Protein AF-R7G782-F1 (afdb_monomer)

Solvent-accessible surface area (backbone atoms only — not comparable to full-atom values): 5353 Å² total; per-residue (Å²): 130,93,84,49,75,69,57,59,51,52,49,50,50,50,41,70,73,61,31,66,68,54,52,54,51,47,39,55,49,36,50,49,51,34,50,50,42,52,54,40,41,77,72,70,48,92,50,66,67,59,42,55,50,30,50,50,50,37,52,52,36,50,54,43,49,31,60,78,69,66,58,49,71,66,61,54,49,54,53,49,52,51,55,51,50,56,49,50,53,52,60,70,69,70,117

Nearest PDB structures (foldseek):
  7bgn-assembly3_E  TM=6.746E-01  e=1.466E-01  Medicago truncatula
  7bgn-assembly2_C  TM=6.639E-01  e=1.300E-01  Medicago truncatula
  6x89-assembly1_4L  TM=4.076E-01  e=5.727E+00  Vigna radiata

pLDDT: mean 94.23, std 10.52, range [50.19, 98.75]

Sequence (95 aa):
MIRTTNVMEVLKQAIEMYGKENQSMMVLEEMAELQKEVCKSLRGNNNHDEIVEEIADVLIMIEQLKIMHDVKYRELNEMFNFKINRLKERLDSSD

Mean predicted aligned error: 4.12 Å

Structure (mmCIF, N/CA/C/O backbone):
data_AF-R7G782-F1
#
_entry.id   AF-R7G782-F1
#
loop_
_atom_site.group_PDB
_atom_site.id
_atom_site.type_symbol
_atom_site.label_atom_id
_atom_site.label_alt_id
_atom_site.label_comp_id
_atom_site.label_asym_id
_atom_site.label_entity_id
_atom_site.label_seq_id
_atom_site.pdbx_PDB_ins_code
_atom_site.Cartn_x
_atom_site.Cartn_y
_atom_site.Cartn_z
_atom_site.occupancy
_atom_site.B_iso_or_equiv
_atom_site.auth_seq_id
_atom_site.auth_comp_id
_atom_site.auth_asym_id
_atom_site.auth_atom_id
_atom_site.pdbx_PDB_model_num
ATOM 1 N N . MET A 1 1 ? -12.199 -0.946 -6.858 1.00 56.62 1 MET A N 1
ATOM 2 C CA . MET A 1 1 ? -12.345 -1.217 -5.411 1.00 56.62 1 MET A CA 1
ATOM 3 C C . MET A 1 1 ? -13.202 -2.460 -5.276 1.00 56.62 1 MET A C 1
ATOM 5 O O . MET A 1 1 ? -14.378 -2.408 -5.622 1.00 56.62 1 MET A O 1
ATOM 9 N N . ILE A 1 2 ? -12.583 -3.579 -4.907 1.00 51.72 2 ILE A N 1
ATOM 10 C CA . ILE A 1 2 ? -13.235 -4.890 -4.844 1.00 51.72 2 ILE A CA 1
ATOM 11 C C . ILE A 1 2 ? -14.256 -4.833 -3.700 1.00 51.72 2 ILE A C 1
ATOM 13 O O . ILE A 1 2 ? -13.894 -4.812 -2.531 1.00 51.72 2 ILE A O 1
ATOM 17 N N . ARG A 1 3 ? -15.541 -4.686 -4.035 1.00 52.84 3 ARG A N 1
ATOM 18 C CA . ARG A 1 3 ? -16.647 -4.628 -3.070 1.00 52.84 3 ARG A CA 1
ATOM 19 C C . ARG A 1 3 ? -17.509 -5.869 -3.224 1.00 52.84 3 ARG A C 1
ATOM 21 O O . ARG A 1 3 ? -18.602 -5.818 -3.777 1.00 52.84 3 ARG A O 1
ATOM 28 N N . THR A 1 4 ? -17.004 -6.979 -2.715 1.00 65.12 4 THR A N 1
ATOM 29 C CA . THR A 1 4 ? -17.802 -8.171 -2.431 1.00 65.12 4 THR A CA 1
ATOM 30 C C . THR A 1 4 ? -17.816 -8.361 -0.922 1.00 65.12 4 THR A C 1
ATOM 32 O O . THR A 1 4 ? -16.759 -8.363 -0.296 1.00 65.12 4 THR A O 1
ATOM 35 N N . THR A 1 5 ? -19.004 -8.489 -0.327 1.00 64.06 5 THR A N 1
ATOM 36 C CA . THR A 1 5 ? -19.211 -8.614 1.131 1.00 64.06 5 THR A CA 1
ATOM 37 C C . THR A 1 5 ? -18.310 -9.680 1.762 1.00 64.06 5 THR A C 1
ATOM 39 O O . THR A 1 5 ? -17.739 -9.447 2.820 1.00 64.06 5 THR A O 1
ATOM 42 N N . ASN A 1 6 ? -18.081 -10.779 1.038 1.00 82.56 6 ASN A N 1
ATOM 43 C CA . ASN A 1 6 ? -17.205 -11.879 1.438 1.00 82.56 6 ASN A CA 1
ATOM 44 C C . ASN A 1 6 ? -15.741 -11.443 1.678 1.00 82.56 6 ASN A C 1
ATOM 46 O O . ASN A 1 6 ? -15.137 -11.841 2.666 1.00 82.56 6 ASN A O 1
ATOM 50 N N . VAL A 1 7 ? -15.187 -10.553 0.845 1.00 88.81 7 VAL A N 1
ATOM 51 C CA . VAL A 1 7 ? -13.783 -10.114 0.979 1.00 88.81 7 VAL A CA 1
ATOM 52 C C . VAL A 1 7 ? -13.600 -9.291 2.250 1.00 88.81 7 VAL A C 1
ATOM 54 O O . VAL A 1 7 ? -12.690 -9.546 3.028 1.00 88.81 7 VAL A O 1
ATOM 57 N N . MET A 1 8 ? -14.497 -8.339 2.515 1.00 91.06 8 MET A N 1
ATOM 58 C CA . MET A 1 8 ? -14.400 -7.492 3.710 1.00 91.06 8 MET A CA 1
ATOM 59 C C . MET A 1 8 ? -14.505 -8.286 5.016 1.00 91.06 8 MET A C 1
ATOM 61 O O . MET A 1 8 ? -13.889 -7.900 6.008 1.00 91.06 8 MET A O 1
ATOM 65 N N . GLU A 1 9 ? -15.287 -9.366 5.031 1.00 94.81 9 GLU A N 1
ATOM 66 C CA . GLU A 1 9 ? -15.382 -10.269 6.181 1.00 94.81 9 GLU A CA 1
ATOM 67 C C . GLU A 1 9 ? -14.062 -11.001 6.419 1.00 94.81 9 GLU A C 1
ATOM 69 O O . GLU A 1 9 ? -13.566 -10.987 7.543 1.00 94.81 9 GLU A O 1
ATOM 74 N N . VAL A 1 10 ? -13.444 -11.542 5.365 1.00 96.62 10 VAL A N 1
ATOM 75 C CA . VAL A 1 10 ? -12.135 -12.211 5.451 1.00 96.62 10 VAL A CA 1
ATOM 76 C C . VAL A 1 10 ? -11.055 -11.256 5.966 1.00 96.62 10 VAL A C 1
ATOM 78 O O . VAL A 1 10 ? -10.311 -11.604 6.881 1.00 96.62 10 VAL A O 1
ATOM 81 N N . LEU A 1 11 ? -11.004 -10.021 5.455 1.00 97.00 11 LEU A N 1
ATOM 82 C CA . LEU A 1 11 ? -10.013 -9.034 5.899 1.00 97.00 11 LEU A CA 1
ATOM 83 C C . LEU A 1 11 ? -10.168 -8.679 7.381 1.00 97.00 11 LEU A C 1
ATOM 85 O O . LEU A 1 11 ? -9.169 -8.549 8.087 1.00 97.00 11 LEU A O 1
ATOM 89 N N . LYS A 1 12 ? -11.410 -8.540 7.863 1.00 97.00 12 LYS A N 1
ATOM 90 C CA . LYS A 1 12 ? -11.689 -8.294 9.285 1.00 97.00 12 LYS A CA 1
ATOM 91 C C . LYS A 1 12 ? -11.321 -9.494 10.149 1.00 97.00 12 LYS A C 1
ATOM 93 O O . LYS A 1 12 ? -10.673 -9.300 11.171 1.00 97.00 12 LYS A O 1
ATOM 98 N N . GLN A 1 13 ? -11.671 -10.706 9.720 1.00 97.69 13 GLN A N 1
ATOM 99 C CA . GLN A 1 13 ? -11.313 -11.937 10.430 1.00 97.69 13 GLN A CA 1
ATOM 100 C C . GLN A 1 13 ? -9.797 -12.093 10.560 1.00 97.69 13 GLN A C 1
ATOM 102 O O . GLN A 1 13 ? -9.315 -12.451 11.628 1.00 97.69 13 GLN A O 1
ATOM 107 N N . ALA A 1 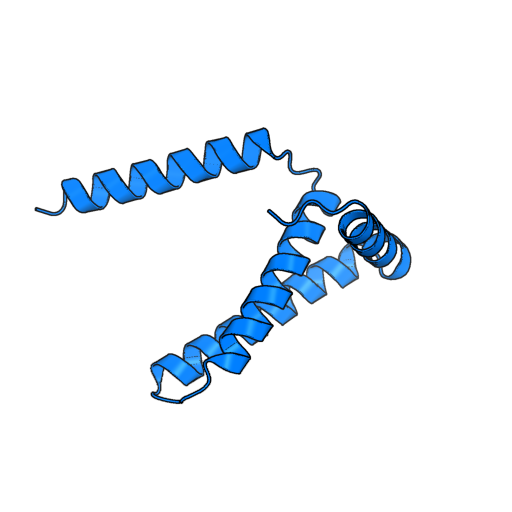14 ? -9.031 -11.771 9.516 1.00 97.81 14 ALA A N 1
ATOM 108 C CA . ALA A 1 14 ? -7.572 -11.784 9.581 1.00 97.81 14 ALA A CA 1
ATOM 109 C C . ALA A 1 14 ? -7.031 -10.767 10.607 1.00 97.81 14 ALA A C 1
ATOM 111 O O . ALA A 1 14 ? -6.176 -11.110 11.422 1.00 97.81 14 ALA A O 1
ATOM 112 N N . ILE A 1 15 ? -7.579 -9.547 10.651 1.00 98.44 15 ILE A N 1
ATOM 113 C CA . ILE A 1 15 ? -7.207 -8.546 11.667 1.00 98.44 15 ILE A CA 1
ATOM 114 C C . ILE A 1 15 ? -7.557 -9.024 13.084 1.00 98.44 15 ILE A C 1
ATOM 116 O O . ILE A 1 15 ? -6.766 -8.823 14.004 1.00 98.44 15 ILE A O 1
ATOM 120 N N . GLU A 1 16 ? -8.721 -9.648 13.272 1.00 98.38 16 GLU A N 1
ATOM 121 C CA . GLU A 1 16 ? -9.161 -10.189 14.566 1.00 98.38 16 GLU A CA 1
ATOM 122 C C . GLU A 1 16 ? -8.301 -11.375 15.024 1.00 98.38 16 GLU A C 1
ATOM 124 O O . GLU A 1 16 ? -7.945 -11.452 16.198 1.00 98.38 16 GLU A O 1
ATOM 129 N N . MET A 1 17 ? -7.938 -12.269 14.101 1.00 98.31 17 MET A N 1
ATOM 130 C CA . MET A 1 17 ? -7.134 -13.464 14.366 1.00 98.31 17 MET A CA 1
ATOM 131 C C . MET A 1 17 ? -5.674 -13.124 14.673 1.00 98.31 17 MET A C 1
ATOM 133 O O . MET A 1 17 ? -5.108 -13.620 15.645 1.00 98.31 17 MET A O 1
ATOM 137 N N . TYR A 1 18 ? -5.050 -12.299 13.830 1.00 97.88 18 TYR A N 1
ATOM 138 C CA . TYR A 1 18 ? -3.607 -12.057 13.876 1.00 97.88 18 TYR A CA 1
ATOM 139 C C . TYR A 1 18 ? -3.235 -10.783 14.636 1.00 97.88 18 TYR A C 1
ATOM 141 O O . TYR A 1 18 ? -2.096 -10.649 15.076 1.00 97.88 18 TYR A O 1
ATOM 149 N N . GLY A 1 19 ? -4.180 -9.866 14.845 1.00 98.25 19 GLY A N 1
ATOM 150 C CA . GLY A 1 19 ? -3.960 -8.609 15.551 1.00 98.25 19 GLY A CA 1
ATOM 151 C C . GLY A 1 19 ? -3.384 -7.503 14.663 1.00 98.25 19 GLY A C 1
ATOM 152 O O . GLY A 1 19 ? -2.654 -7.741 13.699 1.00 98.25 19 GLY A O 1
ATOM 153 N N . LYS A 1 20 ? -3.703 -6.249 15.013 1.00 97.81 20 LYS A N 1
ATOM 154 C CA . LYS A 1 20 ? -3.344 -5.066 14.212 1.00 97.81 20 LYS A CA 1
ATOM 155 C C . LYS A 1 20 ? -1.839 -4.877 14.023 1.00 97.81 20 LYS A C 1
ATOM 157 O O . LYS A 1 20 ? -1.419 -4.433 12.961 1.00 97.81 20 LYS A O 1
ATOM 162 N N . GLU A 1 21 ? -1.038 -5.187 15.038 1.00 98.19 21 GLU A N 1
ATOM 163 C CA . GLU A 1 21 ? 0.421 -5.043 14.972 1.00 98.19 21 GLU A CA 1
ATOM 164 C C . GLU A 1 21 ? 1.023 -6.005 13.943 1.00 98.19 21 GLU A C 1
ATOM 166 O O . GLU A 1 21 ? 1.729 -5.568 13.039 1.00 98.19 21 GLU A O 1
ATOM 171 N N . ASN A 1 22 ? 0.647 -7.286 13.998 1.00 98.38 22 ASN A N 1
ATOM 172 C CA . ASN A 1 22 ? 1.116 -8.285 13.039 1.00 98.38 22 ASN A CA 1
ATOM 173 C C . ASN A 1 22 ? 0.648 -7.980 11.615 1.00 98.38 22 ASN A C 1
ATOM 175 O O . ASN A 1 22 ? 1.436 -8.085 10.684 1.00 98.38 22 ASN A O 1
ATOM 179 N N . GLN A 1 23 ? -0.603 -7.550 11.428 1.00 98.50 23 GLN A N 1
ATOM 180 C CA . GLN A 1 23 ? -1.070 -7.140 10.098 1.00 98.50 23 GLN A CA 1
ATOM 181 C C . GLN A 1 23 ? -0.376 -5.858 9.608 1.00 98.50 23 GLN A C 1
ATOM 183 O O . GLN A 1 23 ? -0.145 -5.707 8.416 1.00 98.50 23 GLN A O 1
ATOM 188 N N . SER A 1 24 ? 0.023 -4.950 10.505 1.00 98.19 24 SER A N 1
ATOM 189 C CA . SER A 1 24 ? 0.824 -3.776 10.123 1.00 98.19 24 SER A CA 1
ATOM 190 C C . SER A 1 24 ? 2.245 -4.162 9.712 1.00 98.19 24 SER A C 1
ATOM 192 O O . SER A 1 24 ? 2.790 -3.549 8.801 1.00 98.19 24 SER A O 1
ATOM 194 N N . MET A 1 25 ? 2.843 -5.176 10.347 1.00 98.56 25 MET A N 1
ATOM 195 C CA . MET A 1 25 ? 4.120 -5.740 9.898 1.00 98.56 25 MET A CA 1
ATOM 196 C C . MET A 1 25 ? 3.979 -6.429 8.540 1.00 98.56 25 MET A C 1
ATOM 198 O O . MET A 1 25 ? 4.814 -6.194 7.674 1.00 98.56 25 MET A O 1
ATOM 202 N N . MET A 1 26 ? 2.890 -7.175 8.325 1.00 98.44 26 MET A N 1
ATOM 203 C CA . MET A 1 26 ? 2.602 -7.821 7.040 1.00 98.44 26 MET A CA 1
ATOM 204 C C . MET A 1 26 ? 2.538 -6.804 5.895 1.00 98.44 26 MET A C 1
ATOM 206 O O . MET A 1 26 ? 3.166 -6.990 4.866 1.00 98.44 26 MET A O 1
ATOM 210 N N . VAL A 1 27 ? 1.893 -5.651 6.106 1.00 98.31 27 VAL A N 1
ATOM 211 C CA . VAL A 1 27 ? 1.895 -4.554 5.121 1.00 98.31 27 VAL A CA 1
ATOM 212 C C . VAL A 1 27 ? 3.316 -4.155 4.703 1.00 98.31 27 VAL A C 1
ATOM 214 O O . VAL A 1 27 ? 3.555 -3.883 3.529 1.00 98.31 27 VAL A O 1
ATOM 217 N N . LEU A 1 28 ? 4.250 -4.069 5.655 1.00 98.50 28 LEU A N 1
ATOM 218 C CA . LEU A 1 28 ? 5.634 -3.686 5.366 1.00 98.50 28 LEU A CA 1
ATOM 219 C C . LEU A 1 28 ? 6.379 -4.782 4.599 1.00 98.50 28 LEU A C 1
ATOM 221 O O . LEU A 1 28 ? 7.216 -4.456 3.760 1.00 98.50 28 LEU A O 1
ATOM 225 N N . GLU A 1 29 ? 6.072 -6.046 4.886 1.00 98.62 29 GLU A N 1
ATOM 226 C CA . GLU A 1 29 ? 6.615 -7.211 4.189 1.00 98.62 29 GLU A CA 1
ATOM 227 C C . GLU A 1 29 ? 6.178 -7.215 2.720 1.00 98.62 29 GLU A C 1
ATOM 229 O O . GLU A 1 29 ? 7.042 -7.098 1.853 1.00 98.62 29 GLU A O 1
ATOM 234 N N . GLU A 1 30 ? 4.871 -7.154 2.439 1.00 98.50 30 GLU A N 1
ATOM 235 C CA . GLU A 1 30 ? 4.345 -7.132 1.060 1.00 98.50 30 GLU A CA 1
ATOM 236 C C . GLU A 1 30 ? 4.849 -5.915 0.262 1.00 98.50 30 GLU A C 1
ATOM 238 O O . GLU A 1 30 ? 5.176 -5.986 -0.924 1.00 98.50 30 GLU A O 1
ATOM 243 N N . MET A 1 31 ? 4.991 -4.752 0.913 1.00 98.50 31 MET A N 1
ATOM 244 C CA . MET A 1 31 ? 5.593 -3.580 0.267 1.00 98.50 31 MET A CA 1
ATOM 245 C C . MET A 1 31 ? 7.070 -3.802 -0.091 1.00 98.50 31 MET A C 1
ATOM 247 O O . MET A 1 31 ? 7.532 -3.296 -1.120 1.00 98.50 31 MET A O 1
ATOM 251 N N . ALA A 1 32 ? 7.822 -4.526 0.740 1.00 98.62 32 ALA A N 1
ATOM 252 C CA . ALA A 1 32 ? 9.215 -4.864 0.467 1.00 98.62 32 ALA A CA 1
ATOM 253 C C . ALA A 1 32 ? 9.338 -5.923 -0.641 1.00 98.62 32 ALA A C 1
ATOM 255 O O . ALA A 1 32 ? 10.263 -5.850 -1.458 1.00 98.62 32 ALA A O 1
ATOM 256 N N . GLU A 1 33 ? 8.399 -6.863 -0.707 1.00 98.75 33 GLU A N 1
ATOM 257 C CA . GLU A 1 33 ? 8.310 -7.879 -1.754 1.00 98.75 33 GLU A CA 1
ATOM 258 C C . GLU A 1 33 ? 8.012 -7.242 -3.122 1.00 98.75 33 GLU A C 1
ATOM 260 O O . GLU A 1 33 ? 8.789 -7.408 -4.072 1.00 98.75 33 GLU A O 1
ATOM 265 N N . LEU A 1 34 ? 7.016 -6.352 -3.190 1.00 98.75 34 LEU A N 1
ATOM 266 C CA . LEU A 1 34 ? 6.749 -5.549 -4.384 1.00 98.75 34 LEU A CA 1
ATOM 267 C C . LEU A 1 34 ? 7.961 -4.691 -4.778 1.00 98.75 34 LEU A C 1
ATOM 269 O O . LEU A 1 34 ? 8.327 -4.614 -5.955 1.00 98.75 34 LEU A O 1
ATOM 273 N N . GLN A 1 35 ? 8.632 -4.059 -3.808 1.00 98.75 35 GLN A N 1
ATOM 274 C CA . GLN A 1 35 ? 9.854 -3.293 -4.073 1.00 98.75 35 GLN A CA 1
ATOM 275 C C . GLN A 1 35 ? 10.944 -4.175 -4.707 1.00 98.75 35 GLN A C 1
ATOM 277 O O . GLN A 1 35 ? 11.628 -3.738 -5.641 1.00 98.75 35 GLN A O 1
ATOM 282 N N . LYS A 1 36 ? 11.118 -5.407 -4.218 1.00 98.62 36 LYS A N 1
ATOM 283 C CA . LYS A 1 36 ? 12.071 -6.401 -4.733 1.00 98.62 36 LYS A CA 1
ATOM 284 C C . LYS A 1 36 ? 11.752 -6.763 -6.188 1.00 98.62 36 LYS A C 1
ATOM 286 O O . LYS A 1 36 ? 12.668 -6.736 -7.017 1.00 98.62 36 LYS A O 1
ATOM 291 N N . GLU A 1 37 ? 10.490 -7.012 -6.531 1.00 98.69 37 GLU A N 1
ATOM 292 C CA . GLU A 1 37 ? 10.099 -7.346 -7.908 1.00 98.69 37 GLU A CA 1
ATOM 293 C C . GLU A 1 37 ? 10.214 -6.155 -8.870 1.00 98.69 37 GLU A C 1
ATOM 295 O O . GLU A 1 37 ? 10.725 -6.306 -9.985 1.00 98.69 37 GLU A O 1
ATOM 300 N N . VAL A 1 38 ? 9.891 -4.937 -8.423 1.00 98.56 38 VAL A N 1
ATOM 301 C CA . VAL A 1 38 ? 10.167 -3.716 -9.200 1.00 98.56 38 VAL A CA 1
ATOM 302 C C . VAL A 1 38 ? 11.672 -3.563 -9.459 1.00 98.56 38 VAL A C 1
ATOM 304 O O . VAL A 1 38 ? 12.084 -3.290 -10.587 1.00 98.56 38 VAL A O 1
ATOM 307 N N . CYS A 1 39 ? 12.525 -3.800 -8.455 1.00 98.56 39 CYS A N 1
ATOM 308 C CA . CYS A 1 39 ? 13.982 -3.741 -8.620 1.00 98.56 39 CYS A CA 1
ATOM 309 C C . CYS A 1 39 ? 14.512 -4.760 -9.640 1.00 98.56 39 CYS A C 1
ATOM 311 O O . CYS A 1 39 ? 15.444 -4.452 -10.385 1.00 98.56 39 CYS A O 1
ATOM 313 N N . LYS A 1 40 ? 13.947 -5.971 -9.673 1.00 98.19 40 LYS A N 1
ATOM 314 C CA . LYS A 1 40 ? 14.289 -6.996 -10.669 1.00 98.19 40 LYS A CA 1
ATOM 315 C C . LYS A 1 40 ? 13.884 -6.562 -12.078 1.00 98.19 40 LYS A C 1
ATOM 317 O O . LYS A 1 40 ? 14.709 -6.652 -12.987 1.00 98.19 40 LYS A O 1
ATOM 322 N N . SER A 1 41 ? 12.673 -6.033 -12.246 1.00 98.00 41 SER A N 1
ATOM 323 C CA . SER A 1 41 ? 12.190 -5.543 -13.542 1.00 98.00 41 SER A CA 1
ATOM 324 C C . SER A 1 41 ? 13.064 -4.410 -14.087 1.00 98.00 41 SER A C 1
ATOM 326 O O . SER A 1 41 ? 13.474 -4.441 -15.246 1.00 98.00 41 SER A O 1
ATOM 328 N N . LEU A 1 42 ? 13.488 -3.474 -13.226 1.00 97.94 42 LEU A N 1
ATOM 329 C CA . LEU A 1 42 ? 14.429 -2.403 -13.591 1.00 97.94 42 LEU A CA 1
ATOM 330 C C . LEU A 1 42 ? 15.804 -2.915 -14.057 1.00 97.94 42 LEU A C 1
ATOM 332 O O . LEU A 1 42 ? 16.516 -2.203 -14.761 1.00 97.94 42 LEU A O 1
ATOM 336 N N . ARG A 1 43 ? 16.190 -4.141 -13.682 1.00 97.88 43 ARG A N 1
ATOM 337 C CA . ARG A 1 43 ? 17.423 -4.805 -14.140 1.00 97.88 43 ARG A CA 1
ATOM 338 C C . ARG A 1 43 ? 17.218 -5.632 -15.414 1.00 97.88 43 ARG A C 1
ATOM 340 O O . ARG A 1 43 ? 18.144 -6.317 -15.837 1.00 97.88 43 ARG A O 1
ATOM 347 N N . GLY A 1 44 ? 16.038 -5.550 -16.029 1.00 97.12 44 GLY A N 1
ATOM 348 C CA . GLY A 1 44 ? 15.703 -6.239 -17.273 1.00 97.12 44 GLY A CA 1
ATOM 349 C C . GLY A 1 44 ? 15.207 -7.673 -17.089 1.00 97.12 44 GLY A C 1
ATOM 350 O O . GLY A 1 44 ? 15.148 -8.410 -18.071 1.00 97.12 44 GLY A O 1
ATOM 351 N N . ASN A 1 45 ? 14.856 -8.088 -15.866 1.00 96.62 45 ASN A N 1
ATOM 352 C CA . ASN A 1 45 ? 14.230 -9.392 -15.658 1.00 96.62 45 ASN A CA 1
ATOM 353 C C . ASN A 1 45 ? 12.803 -9.404 -16.229 1.00 96.62 45 ASN A C 1
ATOM 355 O O . ASN A 1 45 ? 12.084 -8.409 -16.154 1.00 96.62 45 ASN A O 1
ATOM 359 N N . ASN A 1 46 ? 12.381 -10.555 -16.754 1.00 96.56 46 ASN A N 1
ATOM 360 C CA . ASN A 1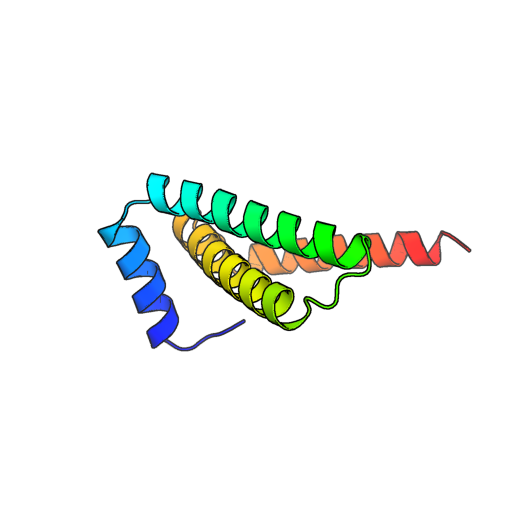 46 ? 10.996 -10.793 -17.149 1.00 96.56 46 ASN A CA 1
ATOM 361 C C . ASN A 1 46 ? 10.227 -11.420 -15.976 1.00 96.56 46 ASN A C 1
ATOM 363 O O . ASN A 1 46 ? 10.150 -12.641 -15.892 1.00 96.56 46 ASN A O 1
ATOM 367 N N . ASN A 1 47 ? 9.737 -10.580 -15.063 1.00 97.81 47 ASN A N 1
ATOM 368 C CA . ASN A 1 47 ? 9.033 -10.971 -13.835 1.00 97.81 47 ASN A CA 1
ATOM 369 C C . ASN A 1 47 ? 7.659 -10.280 -13.708 1.00 97.81 47 ASN A C 1
ATOM 371 O O . ASN A 1 47 ? 7.319 -9.686 -12.684 1.00 97.81 47 ASN A O 1
ATOM 375 N N . HIS A 1 48 ? 6.908 -10.232 -14.813 1.00 97.81 48 HIS A N 1
ATOM 376 C CA . HIS A 1 48 ? 5.619 -9.540 -14.854 1.00 97.81 48 HIS A CA 1
ATOM 377 C C . HIS A 1 48 ? 4.576 -10.200 -13.947 1.00 97.81 48 HIS A C 1
ATOM 379 O O . HIS A 1 48 ? 3.852 -9.487 -13.256 1.00 97.81 48 HIS A O 1
ATOM 385 N N . ASP A 1 49 ? 4.518 -11.531 -13.951 1.00 98.31 49 ASP A N 1
ATOM 386 C CA . ASP A 1 49 ? 3.532 -12.288 -13.179 1.00 98.31 49 ASP A CA 1
ATOM 387 C C . ASP A 1 49 ? 3.768 -12.095 -11.676 1.00 98.31 49 ASP A C 1
ATOM 389 O O . ASP A 1 49 ? 2.822 -11.823 -10.941 1.00 98.31 49 ASP A O 1
ATOM 393 N N . GLU A 1 50 ? 5.033 -12.090 -11.247 1.00 98.56 50 GLU A N 1
ATOM 394 C CA . GLU A 1 50 ? 5.418 -11.785 -9.870 1.00 98.56 50 GLU A CA 1
ATOM 395 C C . GLU A 1 50 ? 5.027 -10.350 -9.493 1.00 98.56 50 GLU A C 1
ATOM 397 O O . GLU A 1 50 ? 4.452 -10.124 -8.440 1.00 98.56 50 GLU A O 1
ATOM 402 N N . ILE A 1 51 ? 5.230 -9.355 -10.365 1.00 98.31 51 ILE A N 1
ATOM 403 C CA . ILE A 1 51 ? 4.759 -7.986 -10.083 1.00 98.31 51 ILE A CA 1
ATOM 404 C C . ILE A 1 51 ? 3.236 -7.936 -9.904 1.00 98.31 51 ILE A C 1
ATOM 406 O O . ILE A 1 51 ? 2.745 -7.173 -9.072 1.00 98.31 51 ILE A O 1
ATOM 410 N N . VAL A 1 52 ? 2.478 -8.692 -10.700 1.00 98.44 52 VAL A N 1
ATOM 411 C CA . VAL A 1 52 ? 1.013 -8.732 -10.587 1.00 98.44 52 VAL A CA 1
ATOM 412 C C . VAL A 1 52 ? 0.584 -9.332 -9.248 1.00 98.44 52 VAL A C 1
ATOM 414 O O . VAL A 1 52 ? -0.327 -8.782 -8.625 1.00 98.44 52 VAL A O 1
ATOM 417 N N . GLU A 1 53 ? 1.240 -10.407 -8.810 1.00 98.38 53 GLU A N 1
ATOM 418 C CA . GLU A 1 53 ? 1.025 -11.051 -7.508 1.00 98.38 53 GLU A CA 1
ATOM 419 C C . GLU A 1 53 ? 1.288 -10.066 -6.361 1.00 98.38 53 GLU A C 1
ATOM 421 O O . GLU A 1 53 ? 0.362 -9.708 -5.635 1.00 98.38 53 GLU A O 1
ATOM 426 N N . GLU A 1 54 ? 2.475 -9.467 -6.326 1.00 98.56 54 GLU A N 1
ATOM 427 C CA . GLU A 1 54 ? 2.882 -8.557 -5.248 1.00 98.56 54 GLU A CA 1
ATOM 428 C C . GLU A 1 54 ? 2.040 -7.264 -5.208 1.00 98.56 54 GLU A C 1
ATOM 430 O O . GLU A 1 54 ? 1.795 -6.668 -4.155 1.00 98.56 54 GLU A O 1
ATOM 435 N N . ILE A 1 55 ? 1.539 -6.795 -6.361 1.00 98.44 55 ILE A N 1
ATOM 436 C CA . ILE A 1 55 ? 0.558 -5.700 -6.396 1.00 98.44 55 ILE A CA 1
ATOM 437 C C . ILE A 1 55 ? -0.757 -6.138 -5.747 1.00 98.44 55 ILE A C 1
ATOM 439 O O . ILE A 1 55 ? -1.375 -5.339 -5.038 1.00 98.44 55 ILE A O 1
ATOM 443 N N . ALA A 1 56 ? -1.223 -7.360 -6.011 1.00 97.88 56 ALA A N 1
ATOM 444 C CA . ALA A 1 56 ? -2.452 -7.869 -5.417 1.00 97.88 56 ALA A CA 1
ATOM 445 C C . ALA A 1 56 ? -2.317 -7.985 -3.892 1.00 97.88 56 ALA A C 1
ATOM 447 O O . ALA A 1 56 ? -3.211 -7.512 -3.181 1.00 97.88 56 ALA A O 1
ATOM 448 N N . ASP A 1 57 ? -1.189 -8.493 -3.401 1.00 98.25 57 ASP A N 1
ATOM 449 C CA . ASP A 1 57 ? -0.918 -8.632 -1.968 1.00 98.25 57 ASP A CA 1
ATOM 450 C C . ASP A 1 57 ? -0.847 -7.268 -1.271 1.00 98.25 57 ASP A C 1
ATOM 452 O O . ASP A 1 57 ? -1.567 -7.014 -0.294 1.00 98.25 57 ASP A O 1
ATOM 456 N N . VAL A 1 58 ? -0.134 -6.299 -1.858 1.00 98.38 58 VAL A N 1
ATOM 457 C CA . VAL A 1 58 ? -0.124 -4.914 -1.360 1.00 98.38 58 VAL A CA 1
ATOM 458 C C . VAL A 1 58 ? -1.524 -4.290 -1.378 1.00 98.38 58 VAL A C 1
ATOM 460 O O . VAL A 1 58 ? -1.892 -3.574 -0.442 1.00 98.38 58 VAL A O 1
ATOM 463 N N . LEU A 1 59 ? -2.348 -4.541 -2.401 1.00 97.38 59 LEU A N 1
ATOM 464 C CA . LEU A 1 59 ? -3.721 -4.022 -2.447 1.00 97.38 59 LEU A CA 1
ATOM 465 C C . LEU A 1 59 ? -4.595 -4.605 -1.328 1.00 97.38 59 LEU A C 1
ATOM 467 O O . LEU A 1 59 ? -5.382 -3.863 -0.731 1.00 97.38 59 LEU A O 1
ATOM 471 N N . ILE A 1 60 ? -4.447 -5.892 -1.010 1.00 96.88 60 ILE A N 1
ATOM 472 C CA . ILE A 1 60 ? -5.130 -6.541 0.118 1.00 96.88 60 ILE A CA 1
ATOM 473 C C . ILE A 1 60 ? -4.691 -5.892 1.439 1.00 96.88 60 ILE A C 1
ATOM 475 O O . ILE A 1 60 ? -5.538 -5.501 2.251 1.00 96.88 60 ILE A O 1
ATOM 479 N N . MET A 1 61 ? -3.386 -5.694 1.624 1.00 98.00 61 MET A N 1
ATOM 480 C CA . MET A 1 61 ? -2.823 -5.046 2.812 1.00 98.00 61 MET A CA 1
ATOM 481 C C . MET A 1 61 ? -3.260 -3.580 2.958 1.00 98.00 61 MET A C 1
ATOM 483 O O . MET A 1 61 ? -3.566 -3.123 4.063 1.00 98.00 61 MET A O 1
ATOM 487 N N . ILE A 1 62 ? -3.397 -2.836 1.857 1.00 97.50 62 ILE A N 1
ATOM 488 C CA . ILE A 1 62 ? -3.962 -1.476 1.868 1.00 97.50 62 ILE A CA 1
ATOM 489 C C . ILE A 1 62 ? -5.428 -1.490 2.325 1.00 97.50 62 ILE A C 1
ATOM 491 O O . ILE A 1 62 ? -5.845 -0.610 3.085 1.00 97.50 62 ILE A O 1
ATOM 495 N N . GLU A 1 63 ? -6.231 -2.468 1.898 1.00 96.31 63 GLU A N 1
ATOM 496 C CA . GLU A 1 63 ? -7.613 -2.600 2.373 1.00 96.31 63 GLU A CA 1
ATOM 497 C C . GLU A 1 63 ? -7.673 -2.901 3.878 1.00 96.31 63 GLU A C 1
ATOM 499 O O . GLU 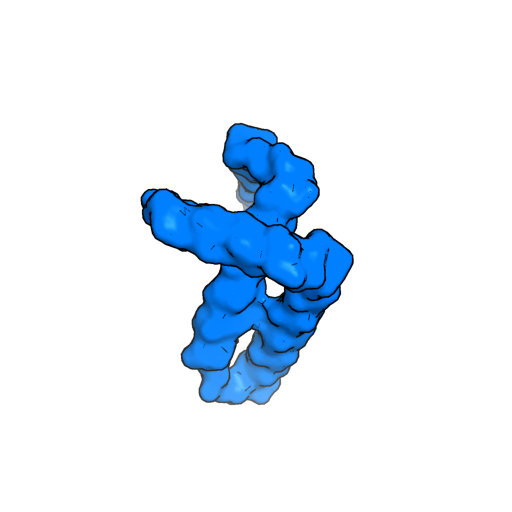A 1 63 ? -8.484 -2.298 4.588 1.00 96.31 63 GLU A O 1
ATOM 504 N N . GLN A 1 64 ? -6.767 -3.729 4.404 1.00 97.12 64 GLN A N 1
ATOM 505 C CA . GLN A 1 64 ? -6.651 -3.932 5.849 1.00 97.12 64 GLN A CA 1
ATOM 506 C C . GLN A 1 64 ? -6.205 -2.674 6.598 1.00 97.12 64 GLN A C 1
ATOM 508 O O . GLN A 1 64 ? -6.811 -2.346 7.619 1.00 97.12 64 GLN A O 1
ATOM 513 N N . LEU A 1 65 ? -5.225 -1.915 6.092 1.00 97.56 65 LEU A N 1
ATOM 514 C CA . LEU A 1 65 ? -4.832 -0.628 6.680 1.00 97.56 65 LEU A CA 1
ATOM 515 C C . LEU A 1 65 ? -6.020 0.328 6.783 1.00 97.56 65 LEU A C 1
ATOM 517 O O . LEU A 1 65 ? -6.232 0.950 7.827 1.00 97.56 65 LEU A O 1
ATOM 521 N N . LYS A 1 66 ? -6.832 0.418 5.724 1.00 96.88 66 LYS A N 1
ATOM 522 C CA . LYS A 1 66 ? -8.036 1.255 5.730 1.00 96.88 66 LYS A CA 1
ATOM 523 C C . LYS A 1 66 ? -8.996 0.843 6.844 1.00 96.88 66 LYS A C 1
ATOM 525 O O . LYS A 1 66 ? -9.536 1.717 7.515 1.00 96.88 66 LYS A O 1
ATOM 530 N N . ILE A 1 67 ? -9.181 -0.458 7.078 1.00 96.38 67 ILE A N 1
ATOM 531 C CA . ILE A 1 67 ? -10.007 -0.970 8.183 1.00 96.38 67 ILE A CA 1
ATOM 532 C C . ILE A 1 67 ? -9.370 -0.636 9.540 1.00 96.38 67 ILE A C 1
ATOM 534 O O . ILE A 1 67 ? -10.045 -0.109 10.423 1.00 96.38 67 ILE A O 1
ATOM 538 N N . MET A 1 68 ? -8.077 -0.920 9.719 1.00 97.69 68 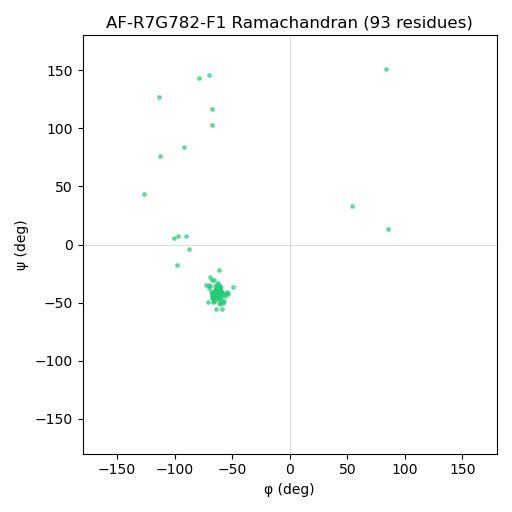MET A N 1
ATOM 539 C CA . MET A 1 68 ? -7.379 -0.753 10.999 1.00 97.69 68 MET A CA 1
ATOM 540 C C . MET A 1 68 ? -7.327 0.702 11.476 1.00 97.69 68 MET A C 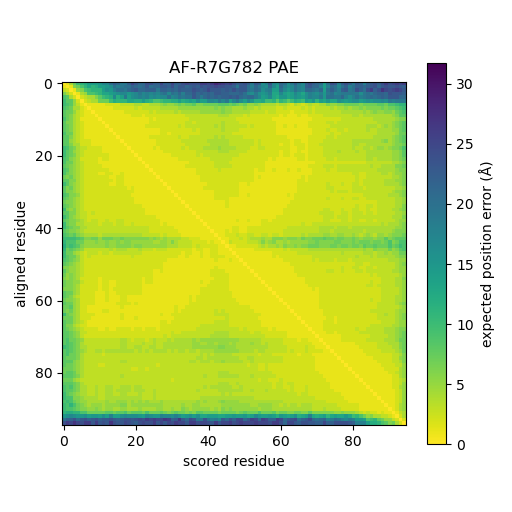1
ATOM 542 O O . MET A 1 68 ? -7.403 0.927 12.691 1.00 97.69 68 MET A O 1
ATOM 546 N N . HIS A 1 69 ? -7.237 1.646 10.534 1.00 97.31 69 HIS A N 1
ATOM 547 C CA . HIS A 1 69 ? -7.184 3.094 10.761 1.00 97.31 69 HIS A CA 1
ATOM 548 C C . HIS A 1 69 ? -8.522 3.815 10.532 1.00 97.31 69 HIS A C 1
ATOM 550 O O . HIS A 1 69 ? -8.567 5.039 10.588 1.00 97.31 69 HIS A O 1
ATOM 556 N N . ASP A 1 70 ? -9.605 3.075 10.280 1.00 96.62 70 ASP A N 1
ATOM 557 C CA . ASP A 1 70 ? -10.943 3.618 10.012 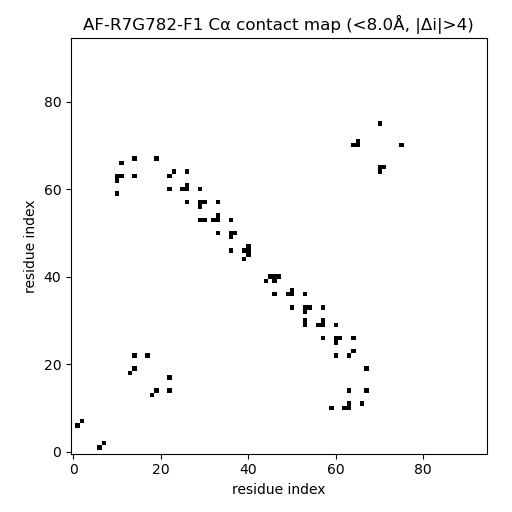1.00 96.62 70 ASP A CA 1
ATOM 558 C C . ASP A 1 70 ? -11.000 4.659 8.867 1.00 96.62 70 ASP A C 1
ATOM 560 O O . ASP A 1 70 ? -11.811 5.590 8.870 1.00 96.62 70 ASP A O 1
ATOM 564 N N . VAL A 1 71 ? -10.148 4.484 7.850 1.00 96.50 71 VAL A N 1
ATOM 565 C CA . VAL A 1 71 ? -10.043 5.390 6.699 1.00 96.50 71 VAL A CA 1
ATOM 566 C C . VAL A 1 71 ? -11.318 5.316 5.870 1.00 96.50 71 VAL A C 1
ATOM 568 O O . VAL A 1 71 ? -11.652 4.289 5.263 1.00 96.50 71 VAL A O 1
ATOM 571 N N . LYS A 1 72 ? -12.037 6.436 5.792 1.00 94.25 72 LYS A N 1
ATOM 572 C CA . LYS A 1 72 ? -13.294 6.502 5.046 1.00 94.25 72 LYS A CA 1
ATOM 573 C C . LYS A 1 72 ? -13.025 6.632 3.552 1.00 94.25 72 LYS A C 1
ATOM 575 O O . LYS A 1 72 ? -12.147 7.368 3.111 1.00 94.25 72 LYS A O 1
ATOM 580 N N . TYR A 1 73 ? -13.869 5.984 2.748 1.00 91.00 73 TYR A N 1
ATOM 581 C CA . TYR A 1 73 ? -13.778 6.056 1.286 1.00 91.00 73 TYR A CA 1
ATOM 582 C C . TYR A 1 73 ? -13.785 7.499 0.761 1.00 91.00 73 TYR A C 1
ATOM 584 O O . TYR A 1 73 ? -13.017 7.828 -0.136 1.00 91.00 73 TYR A O 1
ATOM 592 N N . ARG A 1 74 ? -14.643 8.356 1.331 1.00 94.56 74 ARG A N 1
ATOM 593 C CA . ARG A 1 74 ? -14.761 9.759 0.924 1.00 94.56 74 ARG A CA 1
ATOM 594 C C . ARG A 1 74 ? -13.453 10.525 1.136 1.00 94.56 74 ARG A C 1
ATOM 596 O O . ARG A 1 74 ? -12.979 11.145 0.194 1.00 94.56 74 ARG A O 1
ATOM 603 N N . GLU A 1 75 ? -12.873 10.428 2.329 1.00 95.81 75 GLU A N 1
ATOM 604 C CA . GLU A 1 75 ? -11.616 11.092 2.697 1.00 95.81 75 GLU A CA 1
ATOM 605 C C . GLU A 1 75 ? -10.466 10.667 1.775 1.00 95.81 75 GLU A C 1
ATOM 607 O O . GLU A 1 75 ? -9.783 11.505 1.185 1.00 95.81 75 GLU A O 1
ATOM 612 N N . LEU A 1 76 ? -10.299 9.354 1.580 1.00 96.00 76 LEU A N 1
ATOM 613 C CA . LEU A 1 76 ? -9.250 8.827 0.712 1.00 96.00 76 LEU A CA 1
ATOM 614 C C . LEU A 1 76 ? -9.443 9.268 -0.745 1.00 96.00 76 LEU A C 1
ATOM 616 O O . LEU A 1 76 ? -8.473 9.623 -1.412 1.00 96.00 76 LEU A O 1
ATOM 620 N N . ASN A 1 77 ? -10.684 9.274 -1.240 1.00 95.88 77 ASN A N 1
ATOM 621 C CA . ASN A 1 77 ? -10.995 9.679 -2.609 1.00 95.88 77 ASN A CA 1
ATOM 622 C C . ASN A 1 77 ? -10.774 11.185 -2.838 1.00 95.88 77 ASN A C 1
ATOM 624 O O . ASN A 1 77 ? -10.240 11.577 -3.873 1.00 95.88 77 ASN A O 1
ATOM 628 N N . GLU A 1 78 ? -11.149 12.038 -1.882 1.00 97.75 78 GLU A N 1
ATOM 629 C CA . GLU A 1 78 ? -10.867 13.481 -1.933 1.00 97.75 78 GLU A CA 1
ATOM 630 C C . GLU A 1 78 ? -9.351 13.733 -2.004 1.00 97.75 78 GLU A C 1
ATOM 632 O O . GLU A 1 78 ? -8.879 14.437 -2.902 1.00 97.75 78 GLU A O 1
ATOM 637 N N . MET A 1 79 ? -8.571 13.075 -1.139 1.00 98.12 79 MET A N 1
ATOM 638 C CA . MET A 1 79 ? -7.108 13.178 -1.136 1.00 98.12 79 MET A CA 1
ATOM 639 C C . MET A 1 79 ? -6.469 12.627 -2.421 1.00 98.12 79 MET A C 1
ATOM 641 O O . MET A 1 79 ? -5.521 13.215 -2.948 1.00 98.12 79 MET A O 1
ATOM 645 N N . PHE A 1 80 ? -6.981 11.511 -2.945 1.00 97.38 80 PHE A N 1
ATOM 646 C CA . PHE A 1 80 ? -6.512 10.922 -4.198 1.00 97.38 80 PHE A CA 1
ATOM 647 C C . PHE A 1 80 ? -6.698 11.893 -5.368 1.00 97.38 80 PHE A C 1
ATOM 649 O O . PHE A 1 80 ? -5.736 12.202 -6.072 1.00 97.38 80 PHE A O 1
ATOM 656 N N . ASN A 1 81 ? -7.905 12.442 -5.533 1.00 97.88 81 ASN A N 1
ATOM 657 C CA . ASN A 1 81 ? -8.204 13.389 -6.609 1.00 97.88 81 ASN A CA 1
ATOM 658 C C . ASN A 1 81 ? -7.361 14.662 -6.501 1.00 97.88 81 ASN A C 1
ATOM 660 O O . ASN A 1 81 ? -6.831 15.129 -7.508 1.00 97.88 81 ASN A O 1
ATOM 664 N N . PHE A 1 82 ? -7.165 15.182 -5.287 1.00 98.31 82 PHE A N 1
ATOM 665 C CA . PHE A 1 82 ? -6.265 16.309 -5.052 1.00 98.31 82 PHE A CA 1
ATOM 666 C C . PHE A 1 82 ? -4.831 16.015 -5.527 1.00 98.31 82 PHE A C 1
ATOM 668 O O . PHE A 1 82 ? -4.243 16.811 -6.260 1.00 98.31 82 PHE A O 1
ATOM 675 N N . LYS A 1 83 ? -4.267 14.855 -5.161 1.00 98.00 83 LYS A N 1
ATOM 676 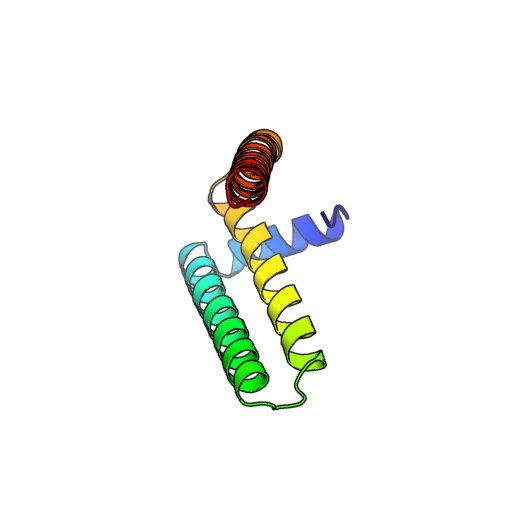C CA . LYS A 1 83 ? -2.906 14.463 -5.571 1.00 98.00 83 LYS A CA 1
ATOM 677 C C . LYS A 1 83 ? -2.785 14.263 -7.083 1.00 98.00 83 LYS A C 1
ATOM 679 O O . LYS A 1 83 ? -1.776 14.671 -7.655 1.00 98.00 83 LYS A O 1
ATOM 684 N N . ILE A 1 84 ? -3.797 13.679 -7.725 1.00 98.19 84 ILE A N 1
ATOM 685 C CA . ILE A 1 84 ? -3.827 13.506 -9.184 1.00 98.19 84 ILE A CA 1
ATOM 686 C C . ILE A 1 84 ? -3.922 14.854 -9.899 1.00 9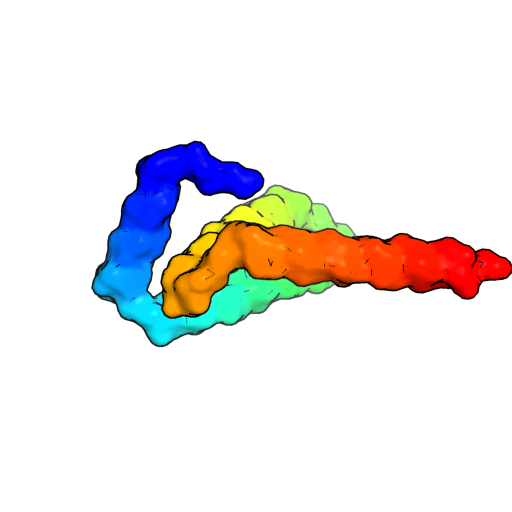8.19 84 ILE A C 1
ATOM 688 O O . ILE A 1 84 ? -3.180 15.080 -10.850 1.00 98.19 84 ILE A O 1
ATOM 692 N N . ASN A 1 85 ? -4.772 15.771 -9.435 1.00 97.94 85 ASN A N 1
ATOM 693 C CA . ASN A 1 85 ? -4.869 17.109 -10.021 1.00 97.94 85 ASN A CA 1
ATOM 694 C C . ASN A 1 85 ? -3.544 17.868 -9.899 1.00 97.94 85 ASN A C 1
ATOM 696 O O . ASN A 1 85 ? -3.060 18.406 -10.887 1.00 97.94 85 ASN A O 1
ATOM 700 N N . ARG A 1 86 ? -2.883 17.797 -8.737 1.00 97.62 86 ARG A N 1
ATOM 701 C CA . ARG A 1 86 ? -1.547 18.378 -8.550 1.00 97.62 86 ARG A CA 1
ATOM 702 C C . ARG A 1 86 ? -0.496 17.777 -9.489 1.00 97.62 86 ARG A C 1
ATOM 704 O O . ARG A 1 86 ? 0.434 18.468 -9.897 1.00 97.62 86 ARG A O 1
ATOM 711 N N . LEU A 1 87 ? -0.588 16.481 -9.794 1.00 97.44 87 LEU A N 1
ATOM 712 C CA . LEU A 1 87 ? 0.300 15.850 -10.770 1.00 97.44 87 LEU A CA 1
ATOM 713 C C . LEU A 1 87 ? 0.030 16.380 -12.184 1.00 97.44 87 LEU A C 1
ATOM 715 O O . LEU A 1 87 ? 0.989 16.698 -12.877 1.00 97.44 87 LEU A O 1
ATOM 719 N N . LYS A 1 88 ? -1.243 16.524 -12.580 1.00 97.25 88 LYS A N 1
ATOM 720 C CA . LYS A 1 88 ? -1.626 17.115 -13.875 1.00 97.25 88 LYS A CA 1
ATOM 721 C C . LYS A 1 88 ? -1.079 18.531 -14.028 1.00 97.25 88 LYS A C 1
ATOM 723 O O . LYS A 1 88 ? -0.361 18.787 -14.978 1.00 97.25 88 LYS A O 1
ATOM 728 N N . GLU A 1 89 ? -1.298 19.388 -13.032 1.00 97.38 89 GLU A N 1
ATOM 729 C CA . GLU A 1 89 ? -0.778 20.762 -13.031 1.00 97.38 89 GLU A CA 1
ATOM 730 C C . GLU A 1 89 ? 0.742 20.810 -13.236 1.00 97.38 89 GLU A C 1
ATOM 732 O O . GLU A 1 89 ? 1.235 21.642 -13.988 1.00 97.38 89 GLU A O 1
ATOM 737 N N . ARG A 1 90 ? 1.499 19.901 -12.600 1.00 96.44 90 ARG A N 1
ATOM 738 C CA . ARG A 1 90 ? 2.956 19.820 -12.786 1.00 96.44 90 ARG A CA 1
ATOM 739 C C . ARG A 1 90 ? 3.331 19.465 -14.217 1.00 96.44 90 ARG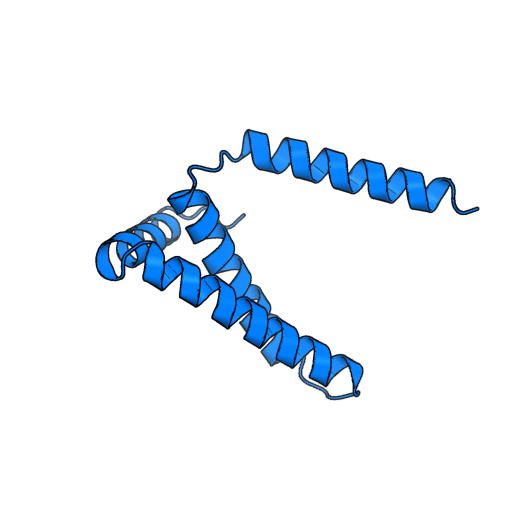 A C 1
ATOM 741 O O . ARG A 1 90 ? 4.253 20.080 -14.742 1.00 96.44 90 ARG A O 1
ATOM 748 N N . LEU A 1 91 ? 2.647 18.490 -14.813 1.00 95.81 91 LEU A N 1
ATOM 749 C CA . LEU A 1 91 ? 2.882 18.078 -16.196 1.00 95.81 91 LEU A CA 1
ATOM 750 C C . LEU A 1 91 ? 2.544 19.215 -17.169 1.00 95.81 91 LEU A C 1
ATOM 752 O O . LEU A 1 91 ? 3.360 19.507 -18.031 1.00 95.81 91 LEU A O 1
ATOM 756 N N . ASP A 1 92 ? 1.428 19.916 -16.951 1.00 94.31 92 ASP A N 1
ATOM 757 C CA . ASP A 1 92 ? 0.993 21.049 -17.782 1.00 94.31 92 ASP A CA 1
ATOM 758 C C . ASP A 1 92 ? 1.906 22.284 -17.628 1.00 94.31 92 ASP A C 1
ATOM 760 O O . ASP A 1 92 ? 2.027 23.093 -18.540 1.00 94.31 92 ASP A O 1
ATOM 764 N N . SER A 1 93 ? 2.549 22.448 -16.465 1.00 86.12 93 SER A N 1
ATOM 765 C CA . SER A 1 93 ? 3.514 23.529 -16.193 1.00 86.12 93 SER A CA 1
ATOM 766 C C . SER A 1 93 ? 4.961 23.212 -16.595 1.00 86.12 93 SER A C 1
ATOM 768 O O . SER A 1 93 ? 5.838 24.046 -16.379 1.00 86.12 93 SER A O 1
ATOM 770 N N . SER A 1 94 ? 5.224 21.990 -17.075 1.00 69.88 94 SER A N 1
ATOM 771 C CA . SER A 1 94 ? 6.561 21.530 -17.490 1.00 69.88 94 SER A CA 1
ATOM 772 C C . SER A 1 94 ? 6.797 21.634 -19.007 1.00 69.88 94 SER A C 1
ATOM 774 O O . SER A 1 94 ? 7.835 21.161 -19.472 1.00 69.88 94 SER A O 1
ATOM 776 N N . ASP A 1 95 ? 5.863 22.251 -19.740 1.00 50.19 95 ASP A N 1
ATOM 777 C CA . ASP A 1 95 ? 6.031 22.785 -21.104 1.00 50.19 95 ASP A CA 1
ATOM 778 C C . ASP A 1 95 ? 6.490 24.257 -21.062 1.00 50.19 95 ASP A C 1
ATOM 780 O O . ASP A 1 95 ? 7.303 24.652 -21.932 1.00 50.19 95 ASP A O 1
#

Radius of gyration: 16.45 Å; Cα contacts (8 Å, |Δi|>4): 47; chains: 1; bounding box: 37×37×37 Å

Organism: NCBI:txid1263076

Secondary structure (DSSP, 8-state):
----HHHHHHHHHHHHHH-HHHHHHHHHHHHHHHHHHHHHHHTT---HHHHHHHHHHHHHHHHHHHHHTT--HHHHHHHHHHHHHHHHHHHHTT-

Foldseek 3Di:
DDDDPVLLVVLVVCCVVQHPVVLVVQLVVLVVQLVVLVVCVVVVDPCVVSNVVSVVSNVSSVSSVCVSVVPDPVNVVVVVVVVVVVVVVVVVVVD